Protein AF-A0A3E2TKI4-F1 (afdb_monomer_lite)

Organism: NCBI:txid1755241

pLDDT: mean 91.89, std 6.07, range [47.09, 98.12]

InterPro domains:
  IPR005144 ATP-cone domain [PF03477] (47-130)
  IPR005144 ATP-cone domain [PS51161] (46-133)

Structure (mmCIF, N/CA/C/O backbone):
data_AF-A0A3E2TKI4-F1
#
_entry.id   AF-A0A3E2TKI4-F1
#
loop_
_atom_site.group_PDB
_atom_site.id
_atom_site.type_symbol
_atom_site.label_atom_id
_atom_site.label_alt_id
_atom_site.label_comp_id
_atom_site.label_asym_id
_atom_site.label_entity_id
_atom_site.label_seq_id
_atom_site.pdbx_PDB_ins_code
_atom_site.Cartn_x
_atom_site.Cartn_y
_atom_site.Cartn_z
_atom_site.occupancy
_atom_site.B_iso_or_equiv
_atom_site.auth_seq_id
_atom_site.auth_comp_id
_atom_site.auth_asym_id
_atom_site.auth_atom_id
_atom_site.pdbx_PDB_model_num
ATOM 1 N N . MET A 1 1 ? 16.844 10.930 -25.366 1.00 81.50 1 MET A N 1
ATOM 2 C CA . MET A 1 1 ? 16.478 9.615 -24.795 1.00 81.50 1 MET A CA 1
ATOM 3 C C . MET A 1 1 ? 17.645 9.152 -23.933 1.00 81.50 1 MET A C 1
ATOM 5 O O . MET A 1 1 ? 18.769 9.400 -24.347 1.00 81.50 1 MET A O 1
ATOM 9 N N . SER A 1 2 ? 17.421 8.603 -22.733 1.00 94.75 2 SER A N 1
ATOM 10 C CA . SER A 1 2 ? 18.534 8.115 -21.893 1.00 94.75 2 SER A CA 1
ATOM 11 C C . SER A 1 2 ? 19.116 6.809 -22.443 1.00 94.75 2 SER A C 1
ATOM 13 O O . SER A 1 2 ? 18.429 6.103 -23.179 1.00 94.75 2 SER A O 1
ATOM 15 N N . GLU A 1 3 ? 20.346 6.465 -22.056 1.00 95.88 3 GLU A N 1
ATOM 16 C CA . GLU A 1 3 ? 20.975 5.179 -22.403 1.00 95.88 3 GLU A CA 1
ATOM 17 C C . GLU A 1 3 ? 20.084 3.993 -22.004 1.00 95.88 3 GLU A C 1
ATOM 19 O O . GLU A 1 3 ? 19.762 3.149 -22.837 1.00 95.88 3 GLU A O 1
ATOM 24 N N . LEU A 1 4 ? 19.557 4.006 -20.774 1.00 92.25 4 LEU A N 1
ATOM 25 C CA . LEU A 1 4 ? 18.599 3.004 -20.301 1.00 92.25 4 LEU A CA 1
ATOM 26 C C . LEU A 1 4 ? 17.348 2.926 -21.189 1.00 92.25 4 LEU A C 1
ATOM 28 O O . LEU A 1 4 ? 16.876 1.838 -21.502 1.00 92.25 4 LEU A O 1
ATOM 32 N N . SER A 1 5 ? 16.813 4.071 -21.622 1.00 92.94 5 SER A N 1
ATOM 33 C CA . SER A 1 5 ? 15.638 4.085 -22.502 1.00 92.94 5 SER A CA 1
ATOM 34 C C . SER A 1 5 ? 15.944 3.443 -23.861 1.00 92.94 5 SER A C 1
ATOM 36 O O . SER A 1 5 ? 15.090 2.747 -24.407 1.00 92.94 5 SER A O 1
ATOM 38 N N . GLN A 1 6 ? 17.158 3.632 -24.390 1.00 95.06 6 GLN A N 1
ATOM 39 C CA . GLN A 1 6 ? 17.597 2.995 -25.631 1.00 95.06 6 GLN A CA 1
ATOM 40 C C . GLN A 1 6 ? 17.721 1.474 -25.458 1.00 95.06 6 GLN A C 1
ATOM 42 O O . GLN A 1 6 ? 17.179 0.731 -26.271 1.00 95.06 6 GLN A O 1
ATOM 47 N N . MET A 1 7 ? 18.330 1.015 -24.359 1.00 94.31 7 MET A N 1
ATOM 48 C CA . MET A 1 7 ? 18.443 -0.415 -24.037 1.00 94.31 7 MET A CA 1
ATOM 49 C C . MET A 1 7 ? 17.073 -1.097 -23.927 1.00 94.31 7 MET A C 1
ATOM 51 O O . MET A 1 7 ? 16.871 -2.183 -24.470 1.00 94.31 7 MET A O 1
ATOM 55 N N . VAL A 1 8 ? 16.114 -0.451 -23.253 1.00 92.56 8 VAL A N 1
ATOM 56 C CA . VAL A 1 8 ? 14.744 -0.969 -23.120 1.00 92.56 8 VAL A CA 1
ATOM 57 C C . VAL A 1 8 ? 14.060 -1.052 -24.486 1.00 92.56 8 VAL A C 1
ATOM 59 O O . VAL A 1 8 ? 13.434 -2.065 -24.789 1.00 92.56 8 VAL A O 1
ATOM 62 N N . LEU A 1 9 ? 14.199 -0.034 -25.343 1.00 92.25 9 LEU A N 1
ATOM 63 C CA . LEU A 1 9 ? 13.650 -0.091 -26.701 1.00 92.25 9 LEU A CA 1
ATOM 64 C C . LEU A 1 9 ? 14.277 -1.212 -27.527 1.00 92.25 9 LEU A C 1
ATOM 66 O O . LEU A 1 9 ? 13.553 -1.953 -28.189 1.00 92.25 9 LEU A O 1
ATOM 70 N N . ASP A 1 10 ? 15.600 -1.361 -27.476 1.00 94.06 10 ASP A N 1
ATOM 71 C CA . ASP A 1 10 ? 16.316 -2.393 -28.225 1.00 94.06 10 ASP A CA 1
ATOM 72 C C . ASP A 1 10 ? 15.887 -3.807 -27.813 1.00 94.06 10 ASP A C 1
ATOM 74 O O . ASP A 1 10 ? 15.742 -4.674 -28.675 1.00 94.06 10 ASP A O 1
ATOM 78 N N . TYR A 1 11 ? 15.576 -4.021 -26.530 1.00 93.06 11 TYR A N 1
ATOM 79 C CA . TYR A 1 11 ? 15.010 -5.281 -26.042 1.00 93.06 11 TYR A CA 1
ATOM 80 C C . TYR A 1 11 ? 13.652 -5.625 -26.680 1.00 93.06 11 TYR A C 1
ATOM 82 O O . TYR A 1 11 ? 13.390 -6.797 -26.961 1.00 93.06 11 TYR A O 1
ATOM 90 N N . TYR A 1 12 ? 12.790 -4.632 -26.927 1.00 92.75 12 TYR A N 1
ATOM 91 C CA . TYR A 1 12 ? 11.456 -4.856 -27.501 1.00 92.75 12 TYR A CA 1
ATOM 92 C C . TYR A 1 12 ? 11.424 -4.867 -29.033 1.00 92.75 12 TYR A C 1
ATOM 94 O O . TYR A 1 12 ? 10.506 -5.462 -29.590 1.00 92.75 12 TYR A O 1
ATOM 102 N N . LYS A 1 13 ? 12.406 -4.269 -29.727 1.00 88.94 13 LYS A N 1
ATOM 103 C CA . LYS A 1 13 ? 12.416 -4.117 -31.201 1.00 88.94 13 LYS A CA 1
ATOM 104 C C . LYS A 1 13 ? 12.138 -5.404 -31.984 1.00 88.94 13 LYS A C 1
ATOM 106 O O . LYS A 1 13 ? 11.511 -5.343 -33.034 1.00 88.94 13 LYS A O 1
ATOM 111 N N . ASN A 1 14 ? 12.603 -6.546 -31.479 1.00 87.94 14 ASN A N 1
ATOM 112 C CA . ASN A 1 14 ? 12.468 -7.846 -32.144 1.00 87.94 14 ASN A CA 1
ATOM 113 C C . ASN A 1 14 ? 11.435 -8.760 -31.469 1.00 87.94 14 ASN A C 1
ATOM 115 O O . ASN A 1 14 ? 11.386 -9.954 -31.761 1.00 87.94 14 ASN A O 1
ATOM 119 N N . LYS A 1 15 ? 10.643 -8.232 -30.529 1.00 90.56 15 LYS A N 1
ATOM 120 C 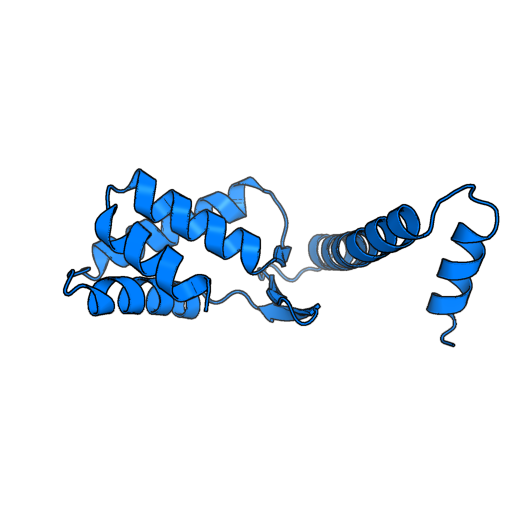CA . LYS A 1 15 ? 9.573 -8.981 -29.871 1.00 90.56 15 LYS A CA 1
ATOM 121 C C . LYS A 1 15 ? 8.247 -8.655 -30.538 1.00 90.56 15 LYS A C 1
ATOM 123 O O . LYS A 1 15 ? 7.910 -7.491 -30.719 1.00 90.56 15 LYS A O 1
ATOM 128 N N . GLU A 1 16 ? 7.467 -9.684 -30.843 1.00 91.56 16 GLU A N 1
ATOM 129 C CA . GLU A 1 16 ? 6.109 -9.560 -31.389 1.00 91.56 16 GLU A CA 1
ATOM 130 C C . GLU A 1 16 ? 5.101 -9.166 -30.293 1.00 91.56 16 GLU A C 1
ATOM 132 O O . GLU A 1 16 ? 4.107 -9.846 -30.045 1.00 91.56 16 GLU A O 1
ATOM 137 N N . TYR A 1 17 ? 5.400 -8.106 -29.542 1.00 92.25 17 TYR A N 1
ATOM 138 C CA . TYR A 1 17 ? 4.531 -7.606 -28.483 1.00 92.25 17 TYR A CA 1
ATOM 139 C C . TYR A 1 17 ? 3.659 -6.482 -29.028 1.00 92.25 17 TYR A C 1
ATOM 141 O O . TYR A 1 17 ? 4.152 -5.540 -29.647 1.00 92.25 17 TYR A O 1
ATOM 149 N N . ASP A 1 18 ? 2.361 -6.552 -28.749 1.00 93.94 18 ASP A N 1
ATOM 150 C CA . ASP A 1 18 ? 1.488 -5.404 -28.940 1.00 93.94 18 ASP A CA 1
ATOM 151 C C . ASP A 1 18 ? 1.799 -4.293 -27.919 1.00 93.94 18 ASP A C 1
ATOM 153 O O . ASP A 1 18 ? 2.442 -4.508 -26.885 1.00 93.94 18 ASP A O 1
ATOM 157 N N . ILE A 1 19 ? 1.311 -3.084 -28.206 1.00 91.44 19 ILE A N 1
ATOM 158 C CA . ILE A 1 19 ? 1.577 -1.899 -27.386 1.00 91.44 19 ILE A CA 1
ATOM 159 C C . ILE A 1 19 ? 1.113 -2.057 -25.930 1.00 91.44 19 ILE A C 1
ATOM 161 O O . ILE A 1 19 ? 1.808 -1.605 -25.022 1.00 91.44 19 ILE A O 1
ATOM 165 N N . ASN A 1 20 ? -0.012 -2.735 -25.678 1.00 93.25 20 ASN A N 1
ATOM 166 C CA . ASN A 1 20 ? -0.527 -2.926 -24.321 1.00 93.25 20 ASN A CA 1
ATOM 167 C C . ASN A 1 20 ? 0.366 -3.888 -23.538 1.00 93.25 20 ASN A C 1
ATOM 169 O O . ASN A 1 20 ? 0.611 -3.687 -22.347 1.00 93.25 20 ASN A O 1
ATOM 173 N N . LYS A 1 21 ? 0.896 -4.918 -24.203 1.00 93.06 21 LYS A N 1
ATOM 174 C CA . LYS A 1 21 ? 1.866 -5.825 -23.595 1.00 93.06 21 LYS A CA 1
ATOM 175 C C . LYS A 1 21 ? 3.171 -5.112 -23.249 1.00 93.06 21 LYS A C 1
ATOM 177 O O . LYS A 1 21 ? 3.672 -5.319 -22.149 1.00 93.06 21 LYS A O 1
ATOM 182 N N . ILE A 1 22 ? 3.677 -4.233 -24.119 1.00 92.94 22 ILE A N 1
ATOM 183 C CA . ILE A 1 22 ? 4.871 -3.420 -23.824 1.00 92.94 22 ILE A CA 1
ATOM 184 C C . ILE A 1 22 ? 4.636 -2.531 -22.595 1.00 92.94 22 ILE A C 1
ATOM 186 O O . ILE A 1 22 ? 5.463 -2.524 -21.686 1.00 92.94 22 ILE A O 1
ATOM 190 N N . VAL A 1 23 ? 3.503 -1.822 -22.536 1.00 90.50 23 VAL A N 1
ATOM 191 C CA . VAL A 1 23 ? 3.150 -0.961 -21.391 1.00 90.50 23 VAL A CA 1
ATOM 192 C C . VAL A 1 23 ? 3.126 -1.764 -20.087 1.00 90.50 23 VAL A C 1
ATOM 194 O O . VAL A 1 23 ? 3.784 -1.384 -19.120 1.00 90.50 23 VAL A O 1
ATOM 197 N N . ASN A 1 24 ? 2.449 -2.915 -20.080 1.00 89.06 24 ASN A N 1
ATOM 198 C CA . ASN A 1 24 ? 2.365 -3.774 -18.899 1.00 89.06 24 ASN A CA 1
ATOM 199 C C . ASN A 1 24 ? 3.737 -4.293 -18.437 1.00 89.06 24 ASN A C 1
ATOM 201 O O . ASN A 1 24 ? 3.987 -4.377 -17.236 1.00 89.06 24 ASN A O 1
ATOM 205 N N . GLU A 1 25 ? 4.625 -4.658 -19.363 1.00 91.88 25 GLU A N 1
ATOM 206 C CA . GLU A 1 25 ? 5.966 -5.138 -19.016 1.00 91.88 25 GLU A CA 1
ATOM 207 C C . GLU A 1 25 ? 6.861 -4.013 -18.480 1.00 91.88 25 GLU A C 1
ATOM 209 O O . GLU A 1 25 ? 7.623 -4.242 -17.545 1.00 91.88 25 GLU A O 1
ATOM 214 N N . ILE A 1 26 ? 6.735 -2.782 -18.989 1.00 90.12 26 ILE A N 1
ATOM 215 C CA . ILE A 1 26 ? 7.440 -1.613 -18.437 1.00 90.12 26 ILE A CA 1
ATOM 216 C C . ILE A 1 26 ? 6.963 -1.306 -17.008 1.00 90.12 26 ILE A C 1
ATOM 218 O O . ILE A 1 26 ? 7.786 -1.053 -16.123 1.00 90.12 26 ILE A O 1
ATOM 222 N N . ASP A 1 27 ? 5.653 -1.369 -16.759 1.00 83.38 27 ASP A N 1
ATOM 223 C CA . ASP A 1 27 ? 5.087 -1.142 -15.425 1.00 83.38 27 ASP A CA 1
ATOM 224 C C . ASP A 1 27 ? 5.568 -2.183 -14.403 1.00 83.38 27 ASP A C 1
ATOM 226 O O . ASP A 1 27 ? 5.829 -1.838 -13.246 1.00 83.38 27 ASP A O 1
ATOM 230 N N . LYS A 1 28 ? 5.718 -3.446 -14.824 1.00 85.25 28 LYS A N 1
ATOM 231 C CA . LYS A 1 28 ? 6.316 -4.507 -13.999 1.00 85.25 28 LYS A CA 1
ATOM 232 C C . LYS A 1 28 ? 7.808 -4.293 -13.789 1.00 85.25 28 LYS A C 1
ATOM 234 O O . LYS A 1 28 ? 8.241 -4.287 -12.643 1.00 85.25 28 LYS A O 1
ATOM 239 N N . LEU A 1 29 ? 8.562 -4.018 -14.859 1.00 88.81 29 LEU A N 1
ATOM 240 C CA . LEU A 1 29 ? 10.009 -3.788 -14.812 1.00 88.81 29 LEU A CA 1
ATOM 241 C C . LEU A 1 29 ? 10.373 -2.746 -13.754 1.00 88.81 29 LEU A C 1
ATOM 243 O O . LEU A 1 29 ? 11.316 -2.935 -12.993 1.00 88.81 29 LEU A O 1
ATOM 247 N N . LYS A 1 30 ? 9.603 -1.655 -13.672 1.00 82.81 30 LYS A N 1
ATOM 248 C CA . LYS A 1 30 ? 9.800 -0.629 -12.645 1.00 82.81 30 LYS A CA 1
ATOM 249 C C . LYS A 1 30 ? 9.751 -1.207 -11.227 1.00 82.81 30 LYS A C 1
ATOM 251 O O . LYS A 1 30 ? 10.555 -0.818 -10.385 1.00 82.81 30 LYS A O 1
ATOM 256 N N . ILE A 1 31 ? 8.775 -2.066 -10.947 1.00 81.00 31 ILE A N 1
ATOM 257 C CA . ILE A 1 31 ? 8.582 -2.671 -9.625 1.00 81.00 31 ILE A CA 1
ATOM 258 C C . ILE A 1 31 ? 9.684 -3.690 -9.365 1.00 81.00 31 ILE A C 1
ATOM 260 O O . ILE A 1 31 ? 10.289 -3.641 -8.300 1.00 81.00 31 ILE A O 1
ATOM 264 N N . ASP A 1 32 ? 9.962 -4.553 -10.340 1.00 86.81 32 ASP A N 1
ATOM 265 C CA . ASP A 1 32 ? 10.930 -5.642 -10.217 1.00 86.81 32 ASP A CA 1
ATOM 266 C C . ASP A 1 32 ? 12.344 -5.101 -9.982 1.00 86.81 32 ASP A C 1
ATOM 268 O O . ASP A 1 32 ? 13.005 -5.515 -9.039 1.00 86.81 32 ASP A O 1
ATOM 272 N N . VAL A 1 33 ? 12.774 -4.083 -10.738 1.00 88.50 33 VAL A N 1
ATOM 273 C CA . VAL A 1 33 ? 14.095 -3.455 -10.554 1.00 88.50 33 VAL A CA 1
ATOM 274 C C . VAL A 1 33 ? 14.231 -2.813 -9.173 1.00 88.50 33 VAL A C 1
ATOM 276 O O . VAL A 1 33 ? 15.260 -2.967 -8.520 1.00 88.50 33 VAL A O 1
ATOM 279 N N . VAL A 1 34 ? 13.211 -2.080 -8.712 1.00 85.56 34 VAL A N 1
ATOM 280 C CA . VAL A 1 34 ? 13.250 -1.425 -7.392 1.00 85.56 34 VAL A CA 1
ATOM 281 C C . VAL A 1 34 ? 13.211 -2.461 -6.271 1.00 85.56 34 VAL A C 1
ATOM 283 O O . VAL A 1 34 ? 13.914 -2.303 -5.275 1.00 85.56 34 VAL A O 1
ATOM 286 N N . LYS A 1 35 ? 12.412 -3.518 -6.437 1.00 84.12 35 LYS A N 1
ATOM 287 C CA . LYS A 1 35 ? 12.344 -4.638 -5.503 1.00 84.12 35 LYS A CA 1
ATOM 288 C C . LYS A 1 35 ? 13.701 -5.327 -5.400 1.00 84.12 35 LYS A C 1
ATOM 290 O O . LYS A 1 35 ? 14.235 -5.389 -4.302 1.00 84.12 35 LYS A O 1
ATOM 295 N N . ASP A 1 36 ? 14.280 -5.756 -6.518 1.00 88.88 36 ASP A N 1
ATOM 296 C CA . ASP A 1 36 ? 15.574 -6.440 -6.533 1.00 88.88 36 ASP A CA 1
ATOM 297 C C . ASP A 1 36 ? 16.672 -5.562 -5.931 1.00 88.88 36 ASP A C 1
ATOM 299 O O . ASP A 1 36 ? 17.499 -6.039 -5.156 1.00 88.88 36 ASP A O 1
ATOM 303 N N . TYR A 1 37 ? 16.670 -4.261 -6.224 1.00 89.56 37 TYR A N 1
ATOM 304 C CA . TYR A 1 37 ? 17.634 -3.340 -5.630 1.00 89.56 37 TYR A CA 1
ATOM 305 C C . TYR A 1 37 ? 17.511 -3.269 -4.099 1.00 89.56 37 TYR A C 1
ATOM 307 O O . TYR A 1 37 ? 18.521 -3.280 -3.399 1.00 89.56 37 TYR A O 1
ATOM 315 N N . LEU A 1 38 ? 16.285 -3.210 -3.571 1.00 89.00 38 LEU A N 1
ATOM 316 C CA . LEU A 1 38 ? 16.037 -3.113 -2.130 1.00 89.00 38 LEU A CA 1
ATOM 317 C C . LEU A 1 38 ? 16.216 -4.444 -1.397 1.00 89.00 38 LEU A C 1
ATOM 319 O O . LEU A 1 38 ? 16.756 -4.452 -0.294 1.00 89.00 38 LEU A O 1
ATOM 323 N N . ASP A 1 39 ? 15.829 -5.563 -2.002 1.00 83.81 39 ASP A N 1
ATOM 324 C CA . ASP A 1 39 ? 16.011 -6.895 -1.419 1.00 83.81 39 ASP A CA 1
ATOM 325 C C . ASP A 1 39 ? 17.510 -7.240 -1.281 1.00 83.81 39 ASP A C 1
ATOM 327 O O . ASP A 1 39 ? 17.895 -7.949 -0.355 1.00 83.81 39 ASP A O 1
ATOM 331 N N . ASN A 1 40 ? 18.370 -6.669 -2.135 1.00 86.75 40 ASN A N 1
ATOM 332 C CA . ASN A 1 40 ? 19.833 -6.781 -2.042 1.00 86.75 40 ASN A CA 1
ATOM 333 C C . ASN A 1 40 ? 20.504 -5.619 -1.277 1.00 86.75 40 ASN A C 1
ATOM 335 O O . ASN A 1 40 ? 21.731 -5.577 -1.160 1.00 86.75 40 ASN A O 1
ATOM 339 N N . SER A 1 41 ? 19.724 -4.663 -0.770 1.00 87.12 41 SER A N 1
ATOM 340 C CA . SER A 1 41 ? 20.213 -3.554 0.049 1.00 87.12 41 SER A CA 1
ATOM 341 C C . SER A 1 41 ? 20.269 -3.962 1.529 1.00 87.12 41 SER A C 1
ATOM 343 O O . SER A 1 41 ? 19.377 -4.678 1.991 1.00 87.12 41 SER A O 1
ATOM 345 N N . PRO A 1 42 ? 21.246 -3.463 2.316 1.00 87.25 42 PRO A N 1
ATOM 346 C CA . PRO A 1 42 ? 21.253 -3.632 3.774 1.00 87.25 42 PRO A CA 1
ATOM 347 C C . PRO A 1 42 ? 20.124 -2.862 4.486 1.00 87.25 42 PRO A C 1
ATOM 349 O O . PRO A 1 42 ? 20.003 -2.941 5.705 1.00 87.25 42 PRO A O 1
ATOM 352 N N . ASP A 1 43 ? 19.337 -2.069 3.756 1.00 85.75 43 ASP A N 1
ATOM 353 C CA . ASP A 1 43 ? 18.205 -1.334 4.310 1.00 85.75 43 ASP A CA 1
ATOM 354 C C . ASP A 1 43 ? 17.015 -2.266 4.577 1.00 85.75 43 ASP A C 1
ATOM 356 O O . ASP A 1 43 ? 16.434 -2.837 3.655 1.00 85.75 43 ASP A O 1
ATOM 360 N N . GLU A 1 44 ? 16.632 -2.403 5.844 1.00 85.62 44 GLU A N 1
ATOM 361 C CA . GLU A 1 44 ? 15.482 -3.202 6.292 1.00 85.62 44 GLU A CA 1
ATOM 362 C C . GLU A 1 44 ? 14.153 -2.425 6.272 1.00 85.62 44 GLU A C 1
ATOM 364 O O . GLU A 1 44 ? 13.113 -2.917 6.713 1.00 85.62 44 GLU A O 1
ATOM 369 N N . SER A 1 45 ? 14.161 -1.193 5.763 1.00 91.00 45 SER A N 1
ATOM 370 C CA . SER A 1 45 ? 12.963 -0.373 5.647 1.00 91.00 45 SER A CA 1
ATOM 371 C C . SER A 1 45 ? 12.000 -0.905 4.589 1.00 91.00 45 SER A C 1
ATOM 373 O O . SER A 1 45 ? 12.383 -1.331 3.500 1.00 91.00 45 SER A O 1
ATOM 375 N N . LEU A 1 46 ? 10.708 -0.784 4.886 1.00 92.75 46 LEU A N 1
ATOM 376 C CA . LEU A 1 46 ? 9.639 -1.016 3.921 1.00 92.75 46 LEU A CA 1
ATOM 377 C C . LEU A 1 46 ? 9.342 0.265 3.142 1.00 92.75 46 LEU A C 1
ATOM 379 O O . LEU A 1 46 ? 9.361 1.367 3.696 1.00 92.75 46 LEU A O 1
ATOM 383 N N . TYR A 1 47 ? 8.992 0.115 1.869 1.00 93.94 47 TYR A N 1
ATOM 384 C CA . TYR A 1 47 ? 8.713 1.216 0.957 1.00 93.94 47 TYR A CA 1
ATOM 385 C C . TYR A 1 47 ? 7.355 1.085 0.283 1.00 93.94 47 TYR A C 1
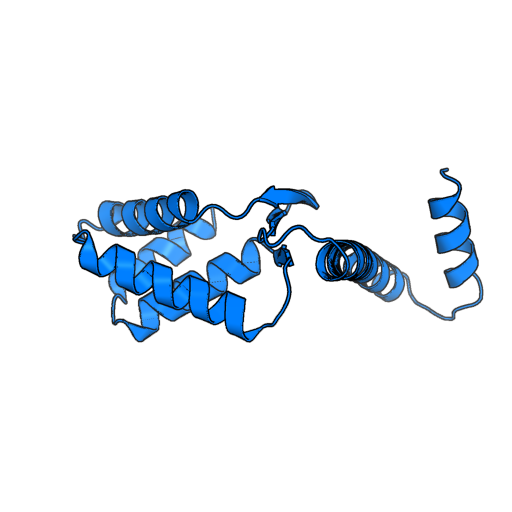ATOM 387 O O . TYR A 1 47 ? 6.854 -0.007 0.007 1.00 93.94 47 TYR A O 1
ATOM 395 N N . VAL A 1 48 ? 6.778 2.240 -0.036 1.00 93.75 48 VAL A N 1
ATOM 396 C CA . VAL A 1 48 ? 5.505 2.369 -0.728 1.00 93.75 48 VAL A CA 1
ATOM 397 C C . VAL A 1 48 ? 5.689 3.126 -2.040 1.00 93.75 48 VAL A C 1
ATOM 399 O O . VAL A 1 48 ? 6.119 4.279 -2.055 1.00 93.75 48 VAL A O 1
ATOM 402 N N . ILE A 1 49 ? 5.291 2.505 -3.149 1.00 91.94 49 ILE A N 1
ATOM 403 C CA . ILE A 1 49 ? 5.146 3.160 -4.449 1.00 91.94 49 ILE A CA 1
ATOM 404 C C . ILE A 1 49 ? 3.773 3.842 -4.492 1.00 91.94 49 ILE A C 1
ATOM 406 O O . ILE A 1 49 ? 2.716 3.202 -4.400 1.00 91.94 49 ILE A O 1
ATOM 410 N N . LYS A 1 50 ? 3.776 5.168 -4.629 1.00 90.31 50 LYS A N 1
ATOM 411 C CA . LYS A 1 50 ? 2.571 5.983 -4.817 1.00 90.31 50 LYS A CA 1
ATOM 412 C C . LYS A 1 50 ? 1.984 5.784 -6.210 1.00 90.31 50 LYS A C 1
ATOM 414 O O . LYS A 1 50 ? 2.676 5.377 -7.138 1.00 90.31 50 LYS A O 1
ATOM 419 N N . ARG A 1 51 ? 0.716 6.170 -6.395 1.00 85.62 51 ARG A N 1
ATOM 420 C CA . ARG A 1 51 ? 0.070 6.190 -7.723 1.00 85.62 51 ARG A CA 1
ATOM 421 C C . ARG A 1 51 ? 0.827 7.063 -8.732 1.00 85.62 51 ARG A C 1
ATOM 423 O O . ARG A 1 51 ? 0.886 6.707 -9.899 1.00 85.62 51 ARG A O 1
ATOM 430 N N . SER A 1 52 ? 1.434 8.163 -8.276 1.00 84.00 52 SER A N 1
ATOM 431 C CA . SER A 1 52 ? 2.305 9.014 -9.104 1.00 84.00 52 SER A CA 1
ATOM 432 C C . SER A 1 52 ? 3.608 8.329 -9.524 1.00 84.00 52 SER A C 1
ATOM 434 O O . SER A 1 52 ? 4.342 8.852 -10.352 1.00 84.00 52 SER A O 1
ATOM 436 N N . GLY A 1 53 ? 3.923 7.176 -8.935 1.00 82.50 53 GLY A N 1
ATOM 437 C CA . GLY A 1 53 ? 5.155 6.449 -9.167 1.00 82.50 53 GLY A CA 1
ATOM 438 C C . GLY A 1 53 ? 6.309 6.834 -8.243 1.00 82.50 53 GLY A C 1
ATOM 439 O O . GLY A 1 53 ? 7.356 6.200 -8.365 1.00 82.50 53 GLY A O 1
ATOM 440 N N . ASN A 1 54 ? 6.127 7.808 -7.346 1.00 88.06 54 ASN A N 1
ATOM 441 C CA . ASN A 1 54 ? 7.124 8.179 -6.340 1.00 88.06 54 ASN A CA 1
ATOM 442 C C . ASN A 1 54 ? 7.249 7.093 -5.268 1.00 88.06 54 ASN A C 1
ATOM 444 O O . ASN A 1 54 ? 6.244 6.497 -4.877 1.00 88.06 54 ASN A O 1
ATOM 448 N N . LEU A 1 55 ? 8.467 6.885 -4.775 1.00 91.12 55 LEU A N 1
ATOM 449 C CA . LEU A 1 55 ? 8.755 5.993 -3.657 1.00 91.12 55 LEU A CA 1
ATOM 450 C C . LEU A 1 55 ? 8.791 6.798 -2.354 1.00 91.12 55 LEU A C 1
ATOM 452 O O . LEU A 1 55 ? 9.379 7.876 -2.306 1.00 91.12 55 LEU A O 1
ATOM 456 N N . GLU A 1 56 ? 8.180 6.277 -1.298 1.00 94.25 56 GLU A N 1
ATOM 457 C CA . GLU A 1 56 ? 8.333 6.793 0.064 1.00 94.25 56 GLU A CA 1
ATOM 458 C C . GLU A 1 56 ? 8.551 5.643 1.043 1.00 94.25 56 GLU A C 1
ATOM 460 O O . GLU A 1 56 ? 8.114 4.523 0.790 1.00 94.25 56 GLU A O 1
ATOM 465 N N . GLN A 1 57 ? 9.195 5.913 2.175 1.00 94.81 57 GLN A N 1
ATOM 466 C CA . GLN A 1 57 ? 9.265 4.939 3.259 1.00 94.81 57 GLN A CA 1
ATOM 467 C C . GLN A 1 57 ? 7.861 4.708 3.844 1.00 94.81 57 GLN A C 1
ATOM 469 O O . GLN A 1 57 ? 7.071 5.649 4.010 1.00 94.81 57 GLN A O 1
ATOM 474 N N . TYR A 1 58 ? 7.544 3.449 4.142 1.00 95.25 58 TYR A N 1
ATOM 475 C CA . TYR A 1 58 ? 6.314 3.057 4.816 1.00 95.25 58 TYR A CA 1
ATOM 476 C C . TYR A 1 58 ? 6.210 3.746 6.181 1.00 95.25 58 TYR A C 1
ATOM 478 O O . TYR A 1 58 ? 7.179 3.847 6.929 1.00 95.25 58 TYR A O 1
ATOM 486 N N . SER A 1 59 ? 5.012 4.222 6.513 1.00 95.38 59 SER A N 1
ATOM 487 C CA . SER A 1 59 ? 4.740 4.903 7.776 1.00 95.38 59 SER A CA 1
ATOM 488 C C . SER A 1 59 ? 3.465 4.347 8.384 1.00 95.38 59 SER A C 1
ATOM 490 O O . SER A 1 59 ? 2.362 4.642 7.918 1.00 95.38 59 SER A O 1
ATOM 492 N N . ARG A 1 60 ? 3.635 3.584 9.465 1.00 95.06 60 ARG A N 1
ATOM 493 C CA . ARG A 1 60 ? 2.543 3.040 10.281 1.00 95.06 60 ARG A CA 1
ATOM 494 C C . ARG A 1 60 ? 1.578 4.141 10.735 1.00 95.06 60 ARG A C 1
ATOM 496 O O . ARG A 1 60 ? 0.367 3.998 10.602 1.00 95.06 60 ARG A O 1
ATOM 503 N N . ASP A 1 61 ? 2.103 5.302 11.126 1.00 95.94 61 ASP A N 1
ATOM 504 C CA . ASP A 1 61 ? 1.306 6.458 11.561 1.00 95.94 61 ASP A CA 1
ATOM 505 C C . ASP A 1 61 ? 0.397 7.034 10.467 1.00 95.94 61 ASP A C 1
ATOM 507 O O . ASP A 1 61 ? -0.676 7.566 10.760 1.00 95.94 61 ASP A O 1
ATOM 511 N N . LYS A 1 62 ? 0.800 6.970 9.188 1.00 95.19 62 LYS A N 1
ATOM 512 C CA . LYS A 1 62 ? -0.080 7.378 8.077 1.00 95.19 62 LYS A CA 1
ATOM 513 C C . LYS A 1 62 ? -1.281 6.439 7.970 1.00 95.19 62 LYS A C 1
ATOM 515 O O . LYS A 1 62 ? -2.393 6.914 7.747 1.00 95.19 62 LYS A O 1
ATOM 520 N N . ILE A 1 63 ? -1.068 5.138 8.158 1.00 96.25 63 ILE A N 1
ATOM 521 C CA . ILE A 1 63 ? -2.132 4.134 8.068 1.00 96.25 63 ILE A CA 1
ATOM 522 C C . ILE A 1 63 ? -3.076 4.247 9.267 1.00 96.25 63 ILE A C 1
ATOM 524 O O . ILE A 1 63 ? -4.286 4.370 9.078 1.00 96.25 63 ILE A O 1
ATOM 528 N N . ALA A 1 64 ? -2.528 4.339 10.481 1.00 96.81 64 ALA A N 1
ATOM 529 C CA . ALA A 1 64 ? -3.303 4.535 11.703 1.00 96.81 64 ALA A CA 1
ATOM 530 C C . ALA A 1 64 ? -4.198 5.783 11.619 1.00 96.81 64 ALA A C 1
ATOM 532 O O . ALA A 1 64 ? -5.386 5.723 11.937 1.00 96.81 64 ALA A O 1
ATOM 533 N N . ARG A 1 65 ? -3.660 6.912 11.130 1.00 95.56 65 ARG A N 1
ATOM 534 C CA . ARG A 1 65 ? -4.455 8.129 10.891 1.00 95.56 65 ARG A CA 1
ATOM 535 C C . ARG A 1 65 ? -5.558 7.912 9.862 1.00 95.56 65 ARG A C 1
ATOM 537 O O . ARG A 1 65 ? -6.669 8.379 10.072 1.00 95.56 65 ARG A O 1
ATOM 544 N N . SER A 1 66 ? -5.276 7.199 8.774 1.00 94.38 66 SER A N 1
ATOM 545 C CA . SER A 1 66 ? -6.279 6.920 7.744 1.00 94.38 66 SER A CA 1
ATOM 546 C C . SER A 1 66 ? -7.458 6.100 8.277 1.00 94.38 66 SER A C 1
ATOM 548 O O . SER A 1 66 ? -8.589 6.357 7.876 1.00 94.38 66 SER A O 1
ATOM 550 N N . ILE A 1 67 ? -7.212 5.138 9.169 1.00 95.62 67 ILE A N 1
ATOM 551 C CA . ILE A 1 67 ? -8.268 4.332 9.802 1.00 95.62 67 ILE A CA 1
ATOM 552 C C . ILE A 1 67 ? -9.055 5.156 10.819 1.00 95.62 67 ILE A C 1
ATOM 554 O O . ILE A 1 67 ? -10.282 5.125 10.802 1.00 95.62 67 ILE A O 1
ATOM 558 N N . LYS A 1 68 ? -8.368 5.942 11.658 1.00 95.38 68 LYS A N 1
ATOM 559 C CA . LYS A 1 68 ? -9.028 6.851 12.607 1.00 95.38 68 LYS A CA 1
ATOM 560 C C . LYS A 1 68 ? -9.951 7.833 11.895 1.00 95.38 68 LYS A C 1
ATOM 562 O O . LYS A 1 68 ? -11.108 7.936 12.264 1.00 95.38 68 LYS A O 1
ATOM 567 N N . ASN A 1 69 ? -9.491 8.447 10.805 1.00 94.00 69 ASN A N 1
ATOM 568 C CA . ASN A 1 69 ? -10.323 9.346 10.005 1.00 94.00 69 ASN A CA 1
ATOM 569 C C . ASN A 1 69 ? -11.584 8.648 9.462 1.00 94.00 69 ASN A C 1
ATOM 571 O O . ASN A 1 69 ? -12.652 9.254 9.421 1.00 94.00 69 ASN A O 1
ATOM 575 N N . ALA A 1 70 ? -11.477 7.379 9.053 1.00 94.25 70 ALA A N 1
ATOM 576 C CA . ALA A 1 70 ? -12.633 6.606 8.604 1.00 94.25 70 ALA A CA 1
ATOM 577 C C . ALA A 1 70 ? -13.617 6.321 9.753 1.00 94.25 70 ALA A C 1
ATOM 579 O O . ALA A 1 70 ? -14.824 6.443 9.552 1.00 94.25 70 ALA A O 1
ATOM 580 N N . ALA A 1 71 ? -13.120 6.005 10.950 1.00 94.75 71 ALA A N 1
ATOM 581 C CA . ALA A 1 71 ? -13.945 5.814 12.143 1.00 94.75 71 ALA A CA 1
ATOM 582 C C . ALA A 1 71 ? -14.620 7.121 12.602 1.00 94.75 71 ALA A C 1
ATOM 584 O O . ALA A 1 71 ? -15.815 7.154 12.880 1.00 94.75 71 ALA A O 1
ATOM 585 N N . ASP A 1 72 ? -13.888 8.232 12.595 1.00 93.06 72 ASP A N 1
ATOM 586 C CA . ASP A 1 72 ? -14.427 9.537 12.976 1.00 93.06 72 ASP A CA 1
ATOM 587 C C . ASP A 1 72 ? -15.543 9.977 12.011 1.00 93.06 72 ASP A C 1
ATOM 589 O O . ASP A 1 72 ? -16.558 10.533 12.434 1.00 93.06 72 ASP A O 1
ATOM 593 N N . SER A 1 73 ? -15.408 9.663 10.715 1.00 90.81 73 SER A N 1
ATOM 594 C CA . SER A 1 73 ? -16.376 10.053 9.677 1.00 90.81 73 SER A CA 1
ATOM 595 C C . SER A 1 73 ? -17.789 9.480 9.862 1.00 90.81 73 SER A C 1
ATOM 597 O O . SER A 1 73 ? -18.751 10.065 9.369 1.00 90.81 73 SER A O 1
ATOM 599 N N . ASN A 1 74 ? -17.937 8.362 10.581 1.00 88.56 74 ASN A N 1
ATOM 600 C CA . ASN A 1 74 ? -19.227 7.734 10.891 1.00 88.56 74 ASN A CA 1
ATOM 601 C C . ASN A 1 74 ? -19.498 7.643 12.406 1.00 88.56 74 ASN A C 1
ATOM 603 O O . ASN A 1 74 ? -20.337 6.846 12.842 1.00 88.56 74 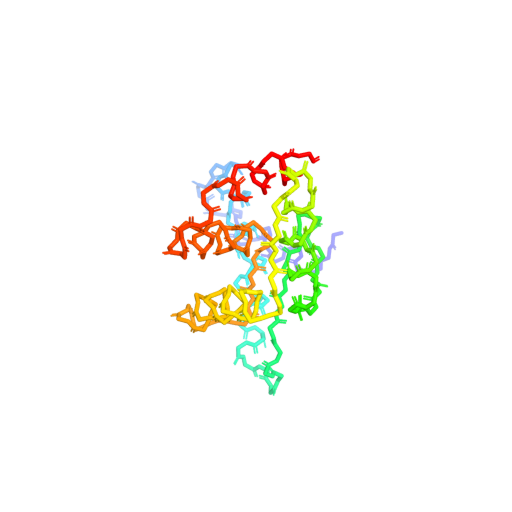ASN A O 1
ATOM 607 N N . GLY A 1 75 ? -18.791 8.450 13.208 1.00 91.00 75 GLY A N 1
ATOM 608 C CA . GLY A 1 75 ? -18.948 8.511 14.662 1.00 91.00 75 GLY A CA 1
ATOM 609 C C . GLY A 1 75 ? -18.620 7.201 15.381 1.00 91.00 75 GLY A C 1
ATOM 610 O O . GLY A 1 75 ? -19.141 6.958 16.470 1.00 91.00 75 GLY A O 1
ATOM 611 N N . GLN A 1 76 ? -17.818 6.326 14.770 1.00 93.88 76 GLN A N 1
ATOM 612 C CA . GLN A 1 76 ? -17.299 5.135 15.431 1.00 93.88 76 GLN A CA 1
ATOM 613 C C . GLN A 1 76 ? -16.070 5.500 16.263 1.00 93.88 76 GLN A C 1
ATOM 615 O O . GLN A 1 76 ? -15.258 6.337 15.883 1.00 93.88 76 GLN A O 1
ATOM 620 N N . TYR A 1 77 ? -15.924 4.839 17.407 1.00 90.81 77 TYR A N 1
ATOM 621 C CA . TYR A 1 77 ? -14.772 5.012 18.277 1.00 90.81 77 TYR A CA 1
ATOM 622 C C . TYR A 1 77 ? -13.816 3.833 18.109 1.00 90.81 77 TYR A C 1
ATOM 624 O O . TYR A 1 77 ? -14.239 2.682 18.195 1.00 90.81 77 TYR A O 1
ATOM 632 N N . LEU A 1 78 ? -12.533 4.133 17.909 1.0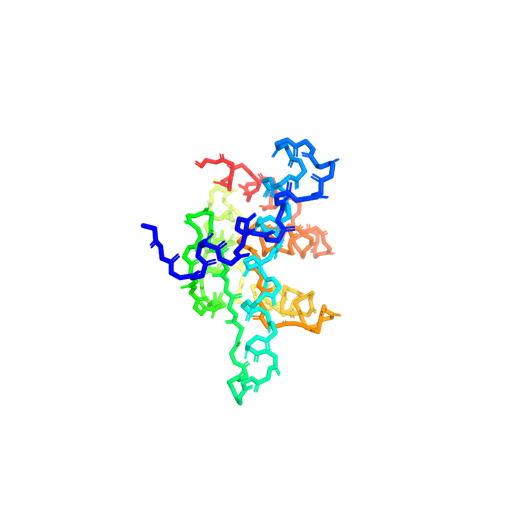0 94.25 78 LEU A N 1
ATOM 633 C CA . LEU A 1 78 ? -11.440 3.172 18.023 1.00 94.25 78 LEU A CA 1
ATOM 634 C C . LEU A 1 78 ? -10.537 3.612 19.165 1.00 94.25 78 LEU A C 1
ATOM 636 O O . LEU A 1 78 ? -9.987 4.721 19.153 1.00 94.25 78 LEU A O 1
ATOM 640 N N . ASN A 1 79 ? -10.367 2.740 20.151 1.00 94.06 79 ASN A N 1
ATOM 641 C CA . ASN A 1 79 ? -9.396 2.985 21.201 1.00 94.06 79 ASN A CA 1
ATOM 642 C C . ASN A 1 79 ? -7.970 2.722 20.678 1.00 94.06 79 ASN A C 1
ATOM 644 O O . ASN A 1 79 ? -7.747 2.294 19.544 1.00 94.06 79 ASN A O 1
ATOM 648 N N . ARG A 1 80 ? -6.965 3.010 21.510 1.00 94.50 80 ARG A N 1
ATOM 649 C CA . ARG A 1 80 ? -5.563 2.801 21.132 1.00 94.50 80 ARG A CA 1
ATOM 650 C C . ARG A 1 80 ? -5.268 1.335 20.798 1.00 94.50 80 ARG A C 1
ATOM 652 O O . ARG A 1 80 ? -4.610 1.095 19.796 1.00 94.50 80 ARG A O 1
ATOM 659 N N . SER A 1 81 ? -5.730 0.395 21.616 1.00 96.69 81 SER A N 1
ATOM 660 C CA . SER A 1 81 ? -5.503 -1.040 21.423 1.00 96.69 81 SER A CA 1
ATOM 661 C C . SER A 1 81 ? -6.122 -1.546 20.121 1.00 96.69 81 SER A C 1
ATOM 663 O O . SER A 1 81 ? -5.446 -2.262 19.394 1.00 96.69 81 SER A O 1
ATOM 665 N N . ASP A 1 82 ? -7.337 -1.107 19.782 1.00 96.69 82 ASP A N 1
ATOM 666 C CA . ASP A 1 82 ? -8.004 -1.468 18.521 1.00 96.69 82 ASP A CA 1
ATOM 667 C C . ASP A 1 82 ? -7.147 -1.073 17.307 1.00 96.69 82 ASP A C 1
ATOM 669 O O . ASP A 1 82 ? -6.940 -1.845 16.374 1.00 96.69 82 ASP A O 1
ATOM 673 N N . VAL A 1 83 ? -6.594 0.145 17.336 1.00 96.75 83 VAL A N 1
ATOM 674 C CA . VAL A 1 83 ? -5.718 0.639 16.267 1.00 96.75 83 VAL A CA 1
ATOM 675 C C . VAL A 1 83 ? -4.415 -0.151 16.214 1.00 96.75 83 VAL A C 1
ATOM 677 O O . VAL A 1 83 ? -3.931 -0.432 15.123 1.00 96.75 83 VAL A O 1
ATOM 680 N N . GLU A 1 84 ? -3.833 -0.509 17.359 1.00 97.19 84 GLU A N 1
ATOM 681 C CA . GLU A 1 84 ? -2.604 -1.307 17.395 1.00 97.19 84 GLU A CA 1
ATOM 682 C C . GLU A 1 84 ? -2.808 -2.707 16.801 1.00 97.19 84 GLU A C 1
ATOM 684 O O . GLU A 1 84 ? -1.947 -3.138 16.036 1.00 97.19 84 GLU A O 1
ATOM 689 N N . ILE A 1 85 ? -3.942 -3.362 17.084 1.00 97.88 85 ILE A N 1
ATOM 690 C CA . ILE A 1 85 ? -4.308 -4.667 16.506 1.00 97.88 85 ILE A CA 1
ATOM 691 C C . ILE A 1 85 ? -4.390 -4.554 14.981 1.00 97.88 85 ILE A C 1
ATOM 693 O O . ILE A 1 85 ? -3.615 -5.197 14.277 1.00 97.88 85 ILE A O 1
ATOM 697 N N . LEU A 1 86 ? -5.195 -3.613 14.474 1.00 98.12 86 LEU A N 1
ATOM 698 C CA . LEU A 1 86 ? -5.328 -3.376 13.032 1.00 98.12 86 LEU A CA 1
ATOM 699 C C . LEU A 1 86 ? -3.985 -3.068 12.354 1.00 98.12 86 LEU A C 1
ATOM 701 O O . LEU A 1 86 ? -3.756 -3.434 11.203 1.00 98.12 86 LEU A O 1
ATOM 705 N N . MET A 1 87 ? -3.085 -2.354 13.036 1.00 97.56 87 MET A N 1
ATOM 706 C CA . MET A 1 87 ? -1.756 -2.053 12.501 1.00 97.56 87 MET A CA 1
ATOM 707 C C . MET A 1 87 ? -0.830 -3.262 12.482 1.00 97.56 87 MET A C 1
ATOM 709 O O . MET A 1 87 ? 0.028 -3.337 11.597 1.00 97.56 87 MET A O 1
ATOM 713 N N . GLU A 1 88 ? -0.959 -4.171 13.443 1.00 97.50 88 GLU A N 1
ATOM 714 C CA . GLU A 1 88 ? -0.199 -5.414 13.431 1.00 97.50 88 GLU A CA 1
ATOM 715 C C . GLU A 1 88 ? -0.674 -6.321 12.295 1.00 97.50 88 GLU A C 1
ATOM 717 O O . GLU A 1 88 ? 0.164 -6.807 11.541 1.00 97.50 88 GLU A O 1
ATOM 722 N N . ASP A 1 89 ? -1.982 -6.434 12.067 1.00 97.62 89 ASP A N 1
ATOM 723 C CA . ASP A 1 89 ? -2.539 -7.233 10.968 1.00 97.62 89 ASP A CA 1
ATOM 724 C C . ASP A 1 89 ? -2.075 -6.736 9.596 1.00 97.62 89 ASP A C 1
ATOM 726 O O . ASP A 1 89 ? -1.582 -7.511 8.774 1.00 97.62 89 ASP A O 1
ATOM 730 N N . VAL A 1 90 ? -2.130 -5.418 9.367 1.00 97.56 90 VAL A N 1
ATOM 731 C CA . VAL A 1 90 ? -1.593 -4.806 8.140 1.00 97.56 90 VAL A CA 1
ATOM 732 C C . VAL A 1 90 ? -0.103 -5.113 7.988 1.00 97.56 90 VAL A C 1
ATOM 734 O O . VAL A 1 90 ? 0.360 -5.426 6.890 1.00 97.56 90 VAL A O 1
ATOM 737 N N . SER A 1 91 ? 0.659 -5.040 9.082 1.00 95.06 91 SER A N 1
ATOM 738 C CA . SER A 1 91 ? 2.096 -5.326 9.060 1.00 95.06 91 SER A CA 1
ATOM 739 C C . SER A 1 91 ? 2.375 -6.806 8.790 1.00 95.06 91 SER A C 1
ATOM 741 O O . SER A 1 91 ? 3.324 -7.118 8.074 1.00 95.06 91 SER A O 1
ATOM 743 N N . ASN A 1 92 ? 1.546 -7.716 9.299 1.00 95.44 92 ASN A N 1
ATOM 744 C CA . ASN A 1 92 ? 1.667 -9.152 9.067 1.00 95.44 92 ASN A CA 1
ATOM 745 C C . ASN A 1 92 ? 1.377 -9.510 7.609 1.00 95.44 92 ASN A C 1
ATOM 747 O O . ASN A 1 92 ? 2.206 -10.166 6.984 1.00 95.44 92 ASN A O 1
ATOM 751 N N . HIS A 1 93 ? 0.324 -8.946 7.007 1.00 95.19 93 HIS A N 1
ATOM 752 C CA . HIS A 1 93 ? 0.076 -9.094 5.568 1.00 95.19 93 HIS A CA 1
ATOM 753 C C . HIS A 1 93 ? 1.264 -8.642 4.703 1.00 95.19 93 HIS A C 1
ATOM 755 O O . HIS A 1 93 ? 1.544 -9.239 3.664 1.00 95.19 93 HIS A O 1
ATOM 761 N N . MET A 1 94 ? 1.982 -7.592 5.118 1.00 93.56 94 MET A N 1
ATOM 762 C CA . MET A 1 94 ? 3.196 -7.157 4.423 1.00 93.56 94 MET A CA 1
ATOM 763 C C . MET A 1 94 ? 4.359 -8.137 4.625 1.00 93.56 94 MET A C 1
ATOM 765 O O . MET A 1 94 ? 5.023 -8.489 3.649 1.00 93.56 94 MET A O 1
ATOM 769 N N . LYS A 1 95 ? 4.604 -8.586 5.865 1.00 91.31 95 LYS A N 1
ATOM 770 C CA . LYS A 1 95 ? 5.683 -9.535 6.202 1.00 91.31 95 LYS A CA 1
ATOM 771 C C . LYS A 1 95 ? 5.531 -10.858 5.441 1.00 91.31 95 LYS A C 1
ATOM 773 O O . LYS A 1 95 ? 6.515 -11.349 4.893 1.00 91.31 95 LYS A O 1
ATOM 778 N N . ASP A 1 96 ? 4.310 -11.377 5.328 1.00 93.31 96 ASP A N 1
ATOM 779 C CA . ASP A 1 96 ? 4.011 -12.658 4.668 1.00 93.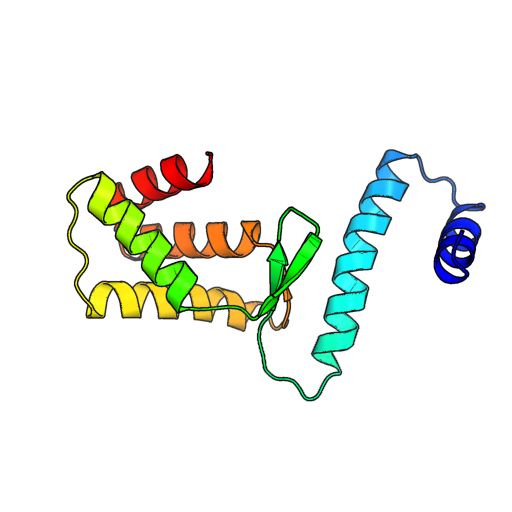31 96 ASP A CA 1
ATOM 780 C C . ASP A 1 96 ? 4.392 -12.684 3.180 1.00 93.31 96 ASP A C 1
ATOM 782 O O . ASP A 1 96 ? 4.645 -13.742 2.604 1.00 93.31 96 ASP A O 1
ATOM 786 N N . LEU A 1 97 ? 4.465 -11.513 2.540 1.00 90.19 97 LEU A N 1
ATOM 787 C CA . LEU A 1 97 ? 4.808 -11.388 1.123 1.00 90.19 97 LEU A CA 1
ATOM 788 C C . LEU A 1 97 ? 6.317 -11.353 0.854 1.00 90.19 97 LEU A C 1
ATOM 790 O O . LEU A 1 97 ? 6.706 -11.321 -0.315 1.00 90.19 97 LEU A O 1
ATOM 794 N N . ASN A 1 98 ? 7.147 -11.351 1.905 1.00 86.44 98 ASN A N 1
ATOM 795 C CA . ASN A 1 98 ? 8.608 -11.440 1.845 1.00 86.44 98 ASN A CA 1
ATOM 796 C C . ASN A 1 98 ? 9.240 -10.534 0.764 1.00 86.44 98 ASN A C 1
ATOM 798 O O . ASN A 1 98 ? 9.996 -10.984 -0.098 1.00 86.44 98 ASN A O 1
ATOM 802 N N . ARG A 1 99 ? 8.858 -9.252 0.768 1.00 87.50 99 ARG A N 1
ATOM 803 C CA . ARG A 1 99 ? 9.388 -8.205 -0.120 1.00 87.50 99 ARG A CA 1
ATOM 804 C C . ARG A 1 99 ? 9.389 -6.861 0.596 1.00 87.50 99 ARG A C 1
ATOM 806 O O . ARG A 1 99 ? 8.543 -6.624 1.456 1.00 87.50 99 ARG A O 1
ATOM 813 N N . LYS A 1 100 ? 10.267 -5.946 0.182 1.00 90.44 100 LYS A N 1
ATOM 814 C CA . LYS A 1 100 ? 10.395 -4.625 0.827 1.00 90.44 100 LYS A CA 1
ATOM 815 C C . LYS A 1 100 ? 9.539 -3.511 0.206 1.00 90.44 100 LYS A C 1
ATOM 817 O O . LYS A 1 100 ? 9.466 -2.418 0.760 1.00 90.44 100 LYS A O 1
ATOM 822 N N . VAL A 1 101 ? 8.864 -3.751 -0.924 1.00 91.62 101 VAL A N 1
ATOM 823 C CA . VAL A 1 101 ? 8.191 -2.696 -1.712 1.00 91.62 101 VAL A CA 1
ATOM 824 C C . VAL A 1 101 ? 6.745 -3.040 -2.020 1.00 91.62 101 VAL A C 1
ATOM 826 O O . VAL A 1 101 ? 6.471 -4.109 -2.560 1.00 91.62 101 VAL A O 1
ATOM 829 N N . PHE A 1 102 ? 5.832 -2.100 -1.768 1.00 92.38 102 PHE A N 1
ATOM 830 C CA . PHE A 1 102 ? 4.388 -2.270 -1.952 1.00 92.38 102 PHE A CA 1
ATOM 831 C C . PHE A 1 102 ? 3.766 -1.078 -2.675 1.00 92.38 102 PHE A C 1
ATOM 833 O O . PHE A 1 102 ? 4.163 0.064 -2.472 1.00 92.38 102 PHE A O 1
ATOM 840 N N . LYS A 1 103 ? 2.747 -1.287 -3.505 1.00 92.12 103 LYS A N 1
ATOM 841 C CA . LYS A 1 103 ? 1.945 -0.174 -4.032 1.00 92.12 103 LYS A CA 1
ATOM 842 C C . LYS A 1 103 ? 1.018 0.359 -2.945 1.00 92.12 103 LYS A C 1
ATOM 844 O O . LYS A 1 103 ? 0.498 -0.392 -2.128 1.00 92.12 103 LYS A O 1
ATOM 849 N N . THR A 1 104 ? 0.695 1.652 -3.006 1.00 93.38 104 THR A N 1
ATOM 850 C CA . THR A 1 104 ? -0.321 2.255 -2.116 1.00 93.38 104 THR A CA 1
ATOM 851 C C . THR A 1 104 ? -1.662 1.517 -2.179 1.00 93.38 104 THR A C 1
ATOM 853 O O . THR A 1 104 ? -2.343 1.402 -1.166 1.00 93.38 104 THR A O 1
ATOM 856 N N . SER A 1 105 ? -2.046 1.013 -3.355 1.00 92.25 105 SER A N 1
ATOM 857 C CA . SER A 1 105 ? -3.265 0.216 -3.519 1.00 92.25 105 SER A CA 1
ATOM 858 C C . SER A 1 105 ? -3.218 -1.082 -2.716 1.00 92.25 105 SER A C 1
ATOM 860 O O . SER A 1 105 ? -4.211 -1.427 -2.100 1.00 92.25 105 SER A O 1
ATOM 862 N N . GLU A 1 106 ? -2.070 -1.759 -2.664 1.00 94.12 106 GLU A N 1
ATOM 863 C CA . GLU A 1 106 ? -1.909 -3.008 -1.908 1.00 94.12 106 GLU A CA 1
ATOM 864 C C . GLU A 1 106 ? -2.046 -2.757 -0.406 1.00 94.12 106 GLU A C 1
ATOM 866 O O . GLU A 1 106 ? -2.786 -3.461 0.268 1.00 94.12 106 GLU A O 1
ATOM 871 N N . ILE A 1 107 ? -1.442 -1.678 0.102 1.00 96.31 107 ILE A N 1
ATOM 872 C CA . ILE A 1 107 ? -1.601 -1.286 1.511 1.00 96.31 107 ILE A CA 1
ATOM 873 C C . ILE A 1 107 ? -3.069 -0.991 1.848 1.00 96.31 107 ILE A C 1
ATOM 875 O O . ILE A 1 107 ? -3.550 -1.388 2.906 1.00 96.31 107 ILE A O 1
ATOM 879 N N . LYS A 1 108 ? -3.806 -0.328 0.944 1.00 95.81 108 LYS A N 1
ATOM 880 C CA . LYS A 1 108 ? -5.251 -0.099 1.109 1.00 95.81 108 LYS A CA 1
ATOM 881 C C . LYS A 1 108 ? -6.036 -1.418 1.147 1.00 95.81 108 LYS A C 1
ATOM 883 O O . LYS A 1 108 ? -6.987 -1.513 1.917 1.00 95.81 108 LYS A O 1
ATOM 888 N N . GLU A 1 109 ? -5.659 -2.420 0.349 1.00 96.94 109 GLU A N 1
ATOM 889 C CA . GLU A 1 109 ? -6.264 -3.759 0.418 1.00 96.94 109 GLU A CA 1
ATOM 890 C C . GLU A 1 109 ? -5.992 -4.441 1.761 1.00 96.94 109 GLU A C 1
ATOM 892 O O . GLU A 1 109 ? -6.925 -4.974 2.354 1.00 96.94 109 GLU A O 1
ATOM 897 N N . PHE A 1 110 ? -4.767 -4.358 2.288 1.00 97.75 110 PHE A N 1
ATOM 898 C CA . PHE A 1 110 ? -4.442 -4.927 3.601 1.00 97.75 110 PHE A CA 1
ATOM 899 C C . PHE A 1 110 ? -5.258 -4.276 4.717 1.00 97.75 110 PHE A C 1
ATOM 901 O O . PHE A 1 110 ? -5.847 -4.980 5.522 1.00 97.75 110 PHE A O 1
ATOM 908 N N . VAL A 1 111 ? -5.397 -2.945 4.713 1.00 97.88 111 VAL A N 1
ATOM 909 C CA . VAL A 1 111 ? -6.244 -2.239 5.693 1.00 97.88 111 VAL A CA 1
ATOM 910 C C . VAL A 1 111 ? -7.697 -2.701 5.622 1.00 97.88 111 VAL A C 1
ATOM 912 O O . VAL A 1 111 ? -8.330 -2.936 6.649 1.00 97.88 111 VAL A O 1
ATOM 915 N N . LYS A 1 112 ? -8.238 -2.833 4.408 1.00 97.81 112 LYS A N 1
ATOM 916 C CA . LYS A 1 112 ? -9.598 -3.331 4.189 1.00 97.81 112 LYS A CA 1
ATOM 917 C C . LYS A 1 112 ? -9.780 -4.748 4.726 1.00 97.81 112 LYS A C 1
ATOM 919 O O . LYS A 1 112 ? -10.821 -5.031 5.311 1.00 97.81 112 LYS A O 1
ATOM 924 N N . GLN A 1 113 ? -8.790 -5.612 4.523 1.00 97.56 113 GLN A N 1
ATOM 925 C CA . GLN A 1 113 ? -8.816 -6.983 5.013 1.00 97.56 113 GLN A CA 1
ATOM 926 C C . GLN A 1 113 ? -8.777 -7.014 6.548 1.00 97.56 113 GLN A C 1
ATOM 928 O O . GLN A 1 113 ? -9.685 -7.580 7.145 1.00 97.56 113 GLN A O 1
ATOM 933 N N . SER A 1 114 ? -7.859 -6.280 7.184 1.00 98.06 114 SER A N 1
ATOM 934 C CA . SER A 1 114 ? -7.770 -6.196 8.650 1.00 98.06 114 SER A CA 1
ATOM 935 C C . SER A 1 114 ? -9.047 -5.643 9.293 1.00 98.06 114 SER A C 1
ATOM 937 O O . SER A 1 114 ? -9.558 -6.208 10.251 1.00 98.06 114 SER A O 1
ATOM 939 N N . LEU A 1 115 ? -9.643 -4.580 8.731 1.00 97.69 115 LEU A N 1
ATOM 940 C CA . LEU A 1 115 ? -10.924 -4.050 9.226 1.00 97.69 115 LEU A CA 1
ATOM 941 C C . LEU A 1 115 ? -12.056 -5.081 9.146 1.00 97.69 115 LEU A C 1
ATOM 943 O O . LEU A 1 115 ? -12.956 -5.074 9.985 1.00 97.69 115 LEU A O 1
ATOM 947 N N . LYS A 1 116 ? -12.043 -5.933 8.119 1.00 97.31 116 LYS A N 1
ATOM 948 C CA . LYS A 1 116 ? -13.047 -6.978 7.933 1.00 97.31 116 LYS A CA 1
ATOM 949 C C . LYS A 1 116 ? -12.832 -8.136 8.907 1.00 97.31 116 LYS A C 1
ATOM 951 O O . LYS A 1 116 ? -13.809 -8.590 9.498 1.00 97.31 116 LYS A O 1
ATOM 956 N N . ASP A 1 117 ? -11.590 -8.579 9.064 1.00 97.06 117 ASP A N 1
ATOM 957 C CA . ASP A 1 117 ? -11.224 -9.719 9.910 1.00 97.06 117 ASP A CA 1
ATOM 958 C C . ASP A 1 117 ? -11.472 -9.421 11.394 1.00 97.06 117 ASP A C 1
ATOM 960 O O . ASP A 1 117 ? -12.046 -10.249 12.098 1.00 97.06 117 ASP A O 1
ATOM 964 N N . GLU A 1 118 ? -11.206 -8.185 11.822 1.00 96.69 118 GLU A N 1
ATOM 965 C CA . GLU A 1 118 ? -11.478 -7.705 13.183 1.00 96.69 118 GLU A CA 1
ATOM 966 C C . GLU A 1 118 ? -12.945 -7.267 13.408 1.00 96.69 118 GLU A C 1
ATOM 968 O O . GLU A 1 118 ? -13.315 -6.765 14.469 1.00 96.69 118 GLU A O 1
ATOM 973 N N . GLY A 1 119 ? -13.826 -7.435 12.413 1.00 96.25 119 GLY A N 1
ATOM 974 C CA . GLY A 1 119 ? -15.265 -7.177 12.557 1.00 96.25 119 GLY A CA 1
ATOM 975 C C . GLY A 1 119 ? -15.685 -5.698 12.524 1.00 96.25 119 GLY A C 1
ATOM 976 O O . GLY A 1 119 ? -16.844 -5.376 12.803 1.00 96.25 119 GLY A O 1
ATOM 977 N N . TYR A 1 120 ? -14.805 -4.783 12.113 1.00 96.62 120 TYR A N 1
ATOM 978 C CA . TYR A 1 120 ? -15.078 -3.345 11.990 1.00 96.62 120 TYR A CA 1
ATOM 979 C C . TYR A 1 120 ? -15.798 -2.969 10.680 1.00 96.62 120 TYR A C 1
ATOM 981 O O . TYR A 1 120 ? -15.434 -2.005 10.001 1.00 96.62 120 TYR A O 1
ATOM 989 N N . GLY A 1 121 ? -16.873 -3.686 10.332 1.00 96.00 121 GLY A N 1
ATOM 990 C CA . GLY A 1 121 ? -17.584 -3.536 9.051 1.00 96.00 121 GLY A CA 1
ATOM 991 C C . GLY A 1 121 ? -18.053 -2.106 8.735 1.00 96.00 121 GLY A C 1
ATOM 992 O O . GLY A 1 121 ? -17.889 -1.629 7.619 1.00 96.00 121 GLY A O 1
ATOM 993 N N . LYS A 1 122 ? -18.538 -1.356 9.733 1.00 95.50 122 LYS A N 1
ATOM 994 C CA . LYS A 1 122 ? -18.940 0.050 9.522 1.00 95.50 122 LYS A CA 1
ATOM 995 C C . LYS A 1 122 ? -17.758 0.957 9.173 1.00 95.50 122 LYS A C 1
ATOM 997 O O . LYS A 1 122 ? -17.898 1.878 8.375 1.00 95.50 122 LYS A O 1
ATOM 1002 N N . ILE A 1 123 ? -16.601 0.727 9.794 1.00 96.31 123 ILE A N 1
ATOM 1003 C CA . ILE A 1 123 ? -15.380 1.504 9.536 1.00 96.31 123 ILE A CA 1
ATOM 1004 C 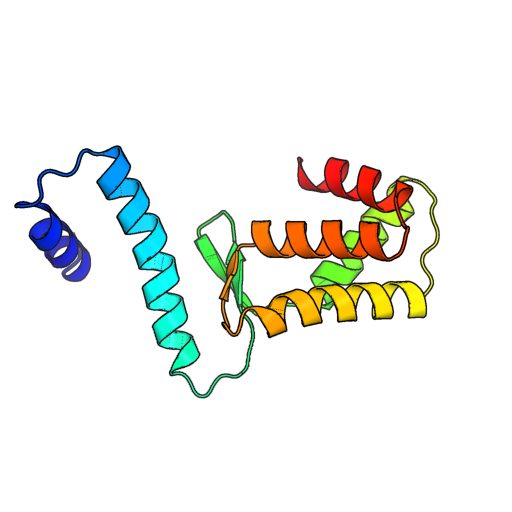C . ILE A 1 123 ? -14.801 1.109 8.177 1.00 96.31 123 ILE A C 1
ATOM 1006 O O . ILE A 1 123 ? -14.335 1.981 7.450 1.00 96.31 123 ILE A O 1
ATOM 1010 N N . TYR A 1 124 ? -14.895 -0.170 7.799 1.00 96.81 124 TYR A N 1
ATOM 1011 C CA . TYR A 1 124 ? -14.586 -0.641 6.449 1.00 96.81 124 TYR A CA 1
ATOM 1012 C C . TYR A 1 124 ? -15.373 0.138 5.386 1.00 96.81 124 TYR A C 1
ATOM 1014 O O . TYR A 1 124 ? -14.762 0.682 4.467 1.00 96.81 124 TYR A O 1
ATOM 1022 N N . ASP A 1 125 ? -16.695 0.264 5.535 1.00 95.00 125 ASP A N 1
ATOM 1023 C CA . ASP A 1 125 ? -17.542 0.971 4.563 1.00 95.00 125 ASP A CA 1
ATOM 1024 C C . ASP A 1 125 ? -17.136 2.449 4.417 1.00 95.00 125 ASP A C 1
ATOM 1026 O O . ASP A 1 125 ? -16.993 2.971 3.302 1.00 95.00 125 ASP A O 1
ATOM 1030 N N . SER A 1 126 ? -16.867 3.118 5.544 1.00 94.25 126 SER A N 1
ATOM 1031 C CA . SER A 1 126 ? -16.337 4.487 5.555 1.00 94.25 126 SER A CA 1
ATOM 1032 C C . SER A 1 126 ? -14.960 4.582 4.907 1.00 94.25 126 SER A C 1
ATOM 1034 O O . SER A 1 126 ? -14.700 5.501 4.131 1.00 94.25 126 SER A O 1
ATOM 1036 N N . TYR A 1 127 ? -14.071 3.630 5.194 1.00 95.06 127 TYR A N 1
ATOM 1037 C CA . TYR A 1 127 ? -12.721 3.600 4.644 1.00 95.06 127 TYR A CA 1
ATOM 1038 C C . TYR A 1 127 ? -12.752 3.435 3.124 1.00 95.06 127 TYR A C 1
ATOM 1040 O O . TYR A 1 127 ? -12.088 4.193 2.423 1.00 95.06 127 TYR A O 1
ATOM 1048 N N . VAL A 1 128 ? -13.561 2.504 2.603 1.00 93.81 128 VAL A N 1
ATOM 1049 C CA . VAL A 1 128 ? -13.753 2.298 1.157 1.00 93.81 128 VAL A CA 1
ATOM 1050 C C . VAL A 1 128 ? -14.257 3.576 0.488 1.00 93.81 128 VAL A C 1
ATOM 1052 O O . VAL A 1 128 ? -13.720 3.972 -0.546 1.00 93.81 128 VAL A O 1
ATOM 1055 N N . SER A 1 129 ? -15.233 4.248 1.099 1.00 89.56 129 SER A N 1
ATOM 1056 C CA . SER A 1 129 ? -15.782 5.507 0.584 1.00 89.56 129 SER A CA 1
ATOM 1057 C C . SER A 1 129 ? -14.731 6.625 0.570 1.00 89.56 129 SER A C 1
ATOM 1059 O O . SER A 1 129 ? -14.615 7.358 -0.407 1.00 89.56 129 SER A O 1
ATOM 1061 N N . TYR A 1 130 ? -13.913 6.719 1.622 1.00 84.00 130 TYR A N 1
ATOM 1062 C CA . TYR A 1 130 ? -12.845 7.711 1.758 1.00 84.00 130 TYR A CA 1
ATOM 1063 C C . TYR A 1 130 ? -11.723 7.538 0.724 1.00 84.00 130 TYR A C 1
ATOM 1065 O O . TYR A 1 130 ? -11.227 8.520 0.181 1.00 84.00 130 TYR A O 1
ATOM 1073 N N . ILE A 1 131 ? -11.306 6.299 0.441 1.00 84.12 131 ILE A N 1
ATOM 1074 C CA . ILE A 1 131 ? -10.146 6.027 -0.427 1.00 84.12 131 ILE A CA 1
ATOM 1075 C C . ILE A 1 131 ? -10.446 6.058 -1.932 1.00 84.12 131 ILE A C 1
ATOM 1077 O O . ILE A 1 131 ? -9.488 5.935 -2.709 1.00 84.12 131 ILE A O 1
ATOM 1081 N N . GLN A 1 132 ? -11.728 6.114 -2.319 1.00 68.81 132 GLN A N 1
ATOM 1082 C CA . GLN A 1 132 ? -12.195 6.250 -3.706 1.00 68.81 132 GLN A CA 1
ATOM 1083 C C . GLN A 1 132 ? -12.151 7.699 -4.211 1.00 68.81 132 GLN A C 1
ATOM 1085 O O . GLN A 1 132 ? -12.109 7.901 -5.426 1.00 68.81 132 GLN A O 1
ATOM 1090 N N . VAL A 1 133 ? -12.142 8.670 -3.293 1.00 47.09 133 VAL A N 1
ATOM 1091 C CA . VAL A 1 133 ? -11.928 10.100 -3.571 1.00 47.09 133 VAL A CA 1
ATOM 1092 C C . VAL A 1 133 ? -10.449 10.362 -3.863 1.00 47.09 133 VAL A C 1
ATOM 1094 O O . VAL A 1 133 ? -10.171 11.140 -4.802 1.00 47.09 133 VAL A O 1
#

Secondary structure (DSSP, 8-state):
--HHHHHHHHHHTTS---HHHHHHHHHHHHHHHHHHHHHTSS----EEE-TTS-EEE--HHHHHHHHHHHHHHTT----HHHHHHHHHHHHHHHHTTT-SEEEHHHHHHHHHHHHHHTT-HHHHHHHHHHHT-

Sequence (133 aa):
MSELSQMVLDYYKNKEYDINKIVNEIDKLKIDVVKDYLDNSPDESLYVIKRSGNLEQYSRDKIARSIKNAADSNGQYLNRSDVEILMEDVSNHMKDLNRKVFKTSEIKEFVKQSLKDEGYGKIYDSYVSYIQV

Radius of gyration: 18.59 Å; chains: 1; bounding box: 40×23×54 Å

Foldseek 3Di:
DDPVVVVLCVVCVPPPDDPVRSVVVVVVCLVVVVFVVVLPDPDPWAWEQEPVRDIDTDDLVVLLVLLVVLCVVVVHDDDPVNSVQLSVQLVVVVVVVVIRYYYPVVSLVSSLVSCVVVPVVSSSVSSVVVVVD